Protein AF-A0A4P8ELF7-F1 (afdb_monomer_lite)

pLDDT: mean 78.62, std 17.12, range [39.66, 96.5]

Radius of gyration: 26.18 Å; chains: 1; bounding box: 47×53×62 Å

Secondary structure (DSSP, 8-state):
-PPPPHHHHHHHHHHHHHHHHHHHHHHHHHHHHHHHT---GGGTT--HHHHHHHHHHHS-HHHHHHHHHHHHHTT------

Structure (mmCIF, N/CA/C/O backbone):
data_AF-A0A4P8ELF7-F1
#
_entry.id   AF-A0A4P8ELF7-F1
#
loop_
_atom_site.group_PDB
_atom_site.id
_atom_site.type_symbol
_atom_site.label_atom_id
_atom_site.label_alt_id
_atom_site.label_comp_id
_atom_site.label_asym_id
_atom_site.label_entity_id
_atom_site.label_seq_id
_atom_site.pdbx_PDB_ins_code
_atom_site.Cartn_x
_atom_site.Cartn_y
_atom_site.Cartn_z
_atom_site.occupancy
_atom_site.B_iso_or_equiv
_atom_site.auth_seq_id
_atom_site.auth_comp_id
_atom_site.auth_asym_id
_atom_site.auth_atom_id
_atom_site.pdbx_PDB_model_num
ATOM 1 N N . MET A 1 1 ? 30.329 -9.373 -33.036 1.00 57.09 1 MET A N 1
ATOM 2 C CA . MET A 1 1 ? 29.658 -8.683 -31.911 1.00 57.09 1 MET A CA 1
ATOM 3 C C . MET A 1 1 ? 30.700 -7.843 -31.176 1.00 57.09 1 MET A C 1
ATOM 5 O O . MET A 1 1 ? 31.444 -8.384 -30.367 1.00 57.09 1 MET A O 1
ATOM 9 N N . GLY A 1 2 ? 30.863 -6.569 -31.548 1.00 74.06 2 GLY A N 1
ATOM 10 C CA . GLY A 1 2 ? 31.859 -5.679 -30.933 1.00 74.06 2 GLY A CA 1
ATOM 11 C C . GLY A 1 2 ? 31.459 -5.303 -29.507 1.00 74.06 2 GLY A C 1
ATOM 12 O O . GLY A 1 2 ? 30.273 -5.132 -29.228 1.00 74.06 2 GLY A O 1
ATOM 13 N N . ARG A 1 3 ? 32.432 -5.207 -28.594 1.00 74.25 3 ARG A N 1
ATOM 14 C CA . ARG A 1 3 ? 32.170 -4.800 -27.206 1.00 74.25 3 ARG A CA 1
ATOM 15 C C . ARG A 1 3 ? 31.620 -3.367 -27.194 1.00 74.25 3 ARG A C 1
ATOM 17 O O . ARG A 1 3 ? 32.156 -2.527 -27.919 1.00 74.25 3 ARG A O 1
ATOM 24 N N . PRO A 1 4 ? 30.577 -3.074 -26.401 1.00 70.25 4 PRO A N 1
ATOM 25 C CA . PRO A 1 4 ? 30.024 -1.730 -26.327 1.00 70.25 4 PRO A CA 1
ATOM 26 C C . PRO A 1 4 ? 31.082 -0.744 -25.824 1.00 70.25 4 PRO A C 1
ATOM 28 O O . PRO A 1 4 ? 31.885 -1.065 -24.945 1.00 70.25 4 PRO A O 1
ATOM 31 N N . HIS A 1 5 ? 31.079 0.464 -26.391 1.00 80.19 5 HIS A N 1
ATOM 32 C CA . HIS A 1 5 ? 31.993 1.531 -25.995 1.00 80.19 5 HIS A CA 1
ATOM 33 C C . HIS A 1 5 ? 31.824 1.825 -24.490 1.00 80.19 5 HIS A C 1
ATOM 35 O O . HIS A 1 5 ? 30.688 1.927 -24.021 1.00 80.19 5 HIS A O 1
ATOM 41 N N . PRO A 1 6 ? 32.911 2.032 -23.720 1.00 79.44 6 PRO A N 1
ATOM 42 C CA . PRO A 1 6 ? 32.845 2.271 -22.272 1.00 79.44 6 PRO A CA 1
ATOM 43 C C . PRO A 1 6 ? 31.883 3.385 -21.818 1.00 79.44 6 PRO A C 1
ATOM 45 O O . PRO A 1 6 ? 31.337 3.303 -20.721 1.00 79.44 6 PRO A O 1
ATOM 48 N N . MET A 1 7 ? 31.611 4.397 -22.652 1.00 81.88 7 MET A N 1
ATOM 49 C CA . MET A 1 7 ? 30.639 5.450 -22.3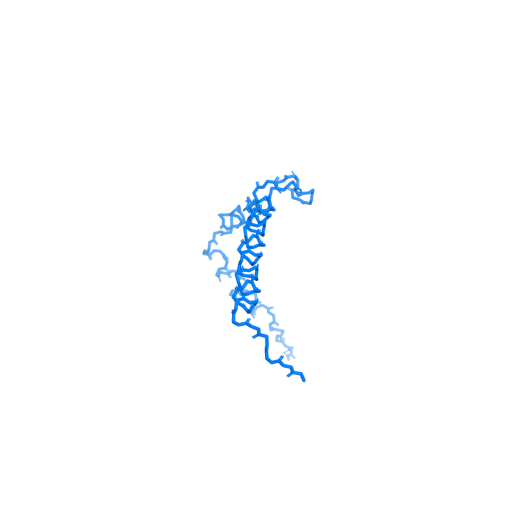28 1.00 81.88 7 MET A CA 1
ATOM 50 C C . MET A 1 7 ? 29.188 4.959 -22.393 1.00 81.88 7 MET A C 1
ATOM 52 O O . MET A 1 7 ? 28.377 5.348 -21.556 1.00 81.88 7 MET A O 1
ATOM 56 N N . ALA A 1 8 ? 28.868 4.051 -23.319 1.00 82.00 8 ALA A N 1
ATOM 57 C CA . ALA A 1 8 ? 27.536 3.460 -23.415 1.00 82.00 8 ALA A CA 1
ATOM 58 C C . ALA A 1 8 ? 27.217 2.602 -22.180 1.00 82.00 8 ALA A C 1
ATOM 60 O O . ALA A 1 8 ? 26.120 2.680 -21.634 1.00 82.00 8 ALA A O 1
ATOM 61 N N . LEU A 1 9 ? 28.198 1.844 -21.679 1.00 82.56 9 LEU A N 1
ATOM 62 C CA . LEU A 1 9 ? 28.027 1.031 -20.473 1.00 82.56 9 LEU A CA 1
ATOM 63 C C . LEU A 1 9 ? 27.845 1.898 -19.216 1.00 82.56 9 LEU A C 1
ATOM 65 O O . LEU A 1 9 ? 27.019 1.583 -18.364 1.00 82.56 9 LEU A O 1
ATOM 69 N N . ARG A 1 10 ? 28.555 3.030 -19.129 1.00 86.94 10 ARG A N 1
ATOM 70 C CA . ARG A 1 10 ? 28.404 3.993 -18.029 1.00 86.94 10 ARG A CA 1
ATOM 71 C C . ARG A 1 10 ? 26.998 4.593 -17.972 1.00 86.94 10 ARG A C 1
ATOM 73 O O . ARG A 1 10 ? 26.432 4.673 -16.888 1.00 86.94 10 ARG A O 1
ATOM 80 N N . LEU A 1 11 ? 26.432 4.990 -19.111 1.00 90.81 11 LEU A N 1
ATOM 81 C CA . LEU A 1 11 ? 25.082 5.565 -19.157 1.00 90.81 11 LEU A CA 1
ATOM 82 C C . LEU A 1 11 ? 24.005 4.550 -18.758 1.00 90.81 11 LEU A C 1
ATOM 84 O O . LEU A 1 11 ? 23.090 4.903 -18.021 1.00 90.81 11 LEU A O 1
ATOM 88 N N . LEU A 1 12 ? 24.145 3.288 -19.173 1.00 88.12 12 LEU A N 1
ATOM 89 C CA . LEU A 1 12 ? 23.226 2.218 -18.771 1.00 88.12 12 LEU A CA 1
ATOM 90 C C . LEU A 1 12 ? 23.255 1.973 -17.258 1.00 88.12 12 LEU A C 1
ATOM 92 O O . LEU A 1 12 ? 22.204 1.843 -16.635 1.00 88.12 12 LEU A O 1
ATOM 96 N N . VAL A 1 13 ? 24.450 1.951 -16.660 1.00 92.00 13 VAL A N 1
ATOM 97 C CA . VAL A 1 13 ? 24.602 1.780 -15.208 1.00 92.00 13 VAL A CA 1
ATOM 98 C C . VAL A 1 13 ? 24.000 2.961 -14.448 1.00 92.00 13 VAL A C 1
ATOM 100 O O . VAL A 1 13 ? 23.273 2.745 -13.484 1.00 92.00 13 VAL A O 1
ATOM 103 N N . VAL A 1 14 ? 24.255 4.19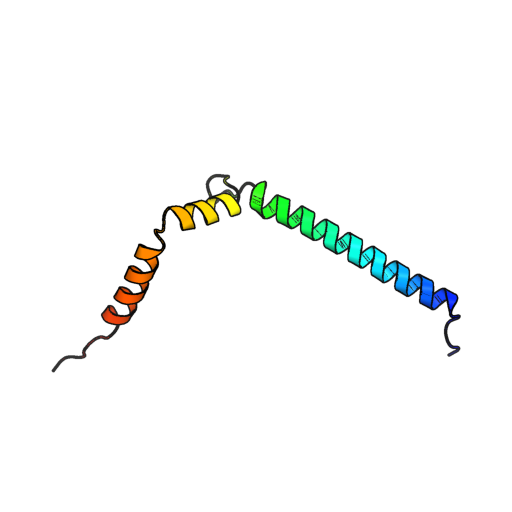7 -14.886 1.00 91.50 14 VAL A N 1
ATOM 104 C CA . VAL A 1 14 ? 23.678 5.393 -14.252 1.00 91.50 14 VAL A CA 1
ATOM 105 C C . VAL A 1 14 ? 22.152 5.381 -14.357 1.00 91.50 14 VAL A C 1
ATOM 107 O O . VAL A 1 14 ? 21.485 5.557 -13.344 1.00 91.50 14 VAL A O 1
ATOM 110 N N . GLY A 1 15 ? 21.591 5.087 -15.534 1.00 89.62 15 GLY A N 1
ATOM 111 C CA . GLY A 1 15 ? 20.139 4.995 -15.714 1.00 89.62 15 GLY A CA 1
ATOM 112 C C . GLY A 1 15 ? 19.492 3.939 -14.812 1.00 89.62 15 GLY A C 1
ATOM 113 O O . GLY A 1 15 ? 18.479 4.210 -14.176 1.00 89.62 15 GLY A O 1
ATOM 114 N N . PHE A 1 16 ? 20.113 2.764 -14.681 1.00 89.69 16 PHE A N 1
ATOM 115 C CA . PHE A 1 16 ? 19.633 1.711 -13.783 1.00 89.69 16 PHE A CA 1
ATOM 116 C C . PHE A 1 16 ? 19.626 2.142 -12.307 1.00 89.69 16 PHE A C 1
ATOM 118 O O . PHE A 1 16 ? 18.682 1.844 -11.573 1.00 89.69 16 PHE A O 1
ATOM 125 N N . VAL A 1 17 ? 20.671 2.849 -11.864 1.00 92.00 17 VAL A N 1
ATOM 126 C CA . VAL A 1 17 ? 20.767 3.352 -10.487 1.00 92.00 17 VAL A CA 1
ATOM 127 C C . VAL A 1 17 ? 19.699 4.415 -10.223 1.00 92.00 17 VAL A C 1
ATOM 129 O O . VAL A 1 17 ? 18.978 4.303 -9.232 1.00 92.00 17 VAL A O 1
ATOM 132 N N . GLU A 1 18 ? 19.544 5.395 -11.113 1.00 90.56 18 GLU A N 1
ATOM 133 C CA . GLU A 1 18 ? 18.549 6.468 -10.966 1.00 90.56 18 GLU A CA 1
ATOM 134 C C . GLU A 1 18 ? 17.109 5.922 -10.941 1.00 90.56 18 GLU A C 1
ATOM 136 O O . GLU A 1 18 ? 16.331 6.261 -10.044 1.00 90.56 18 GLU A O 1
ATOM 141 N N . GLU A 1 19 ? 16.767 4.999 -11.846 1.00 91.44 19 GLU A N 1
ATOM 142 C CA . GLU A 1 19 ? 15.460 4.322 -11.870 1.00 91.44 19 GLU A CA 1
ATOM 143 C C . GLU A 1 19 ? 15.208 3.551 -10.562 1.00 91.44 19 GLU A C 1
ATOM 145 O O . GLU A 1 19 ? 14.156 3.672 -9.927 1.00 91.44 19 GLU A O 1
ATOM 150 N N . GLY A 1 20 ? 16.216 2.810 -10.088 1.00 88.00 20 GLY A N 1
ATOM 151 C CA . GLY A 1 20 ? 16.144 2.080 -8.824 1.00 88.00 20 GLY A CA 1
ATOM 152 C C . GLY A 1 20 ? 15.926 2.995 -7.613 1.00 88.00 20 GLY A C 1
ATOM 153 O O . GLY A 1 20 ? 15.146 2.663 -6.713 1.00 88.00 20 GLY A O 1
ATOM 154 N N . HIS A 1 21 ? 16.574 4.162 -7.582 1.00 92.31 21 HIS A N 1
ATOM 155 C CA . HIS A 1 21 ? 16.363 5.173 -6.545 1.00 92.31 21 HIS A CA 1
ATOM 156 C C . HIS A 1 21 ? 14.952 5.774 -6.609 1.00 92.31 21 HIS A C 1
ATOM 158 O O . HIS A 1 21 ? 14.286 5.881 -5.572 1.00 92.31 21 HIS A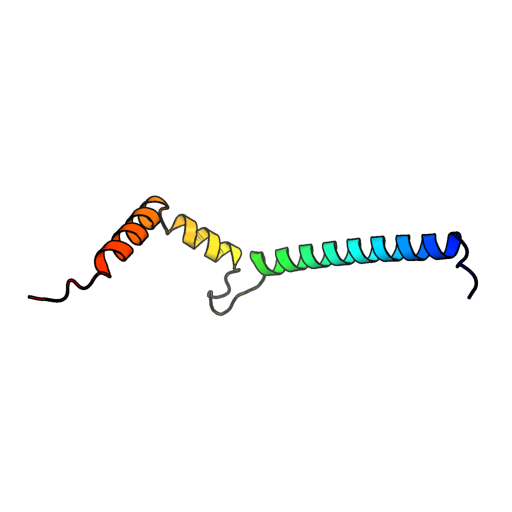 O 1
ATOM 164 N N . SER A 1 22 ? 14.465 6.092 -7.811 1.00 91.06 22 SER A N 1
ATOM 165 C CA . SER A 1 22 ? 13.110 6.601 -8.046 1.00 91.06 22 SER A CA 1
ATOM 166 C C . SER A 1 22 ? 12.041 5.624 -7.542 1.00 91.06 22 SER A C 1
ATOM 168 O O . SER A 1 22 ? 11.188 5.996 -6.724 1.00 91.06 22 SER A O 1
ATOM 170 N N . HIS A 1 23 ? 12.154 4.346 -7.920 1.00 93.38 23 HIS A N 1
ATOM 171 C CA . HIS A 1 23 ? 11.244 3.279 -7.501 1.00 93.38 23 HIS A CA 1
ATOM 172 C C . HIS A 1 23 ? 11.201 3.114 -5.980 1.00 93.38 23 HIS A C 1
ATOM 174 O O . HIS A 1 23 ? 10.123 3.055 -5.387 1.00 93.38 23 HIS A O 1
ATOM 180 N N . ARG A 1 24 ? 12.360 3.103 -5.311 1.00 94.44 24 ARG A N 1
ATOM 181 C CA . ARG A 1 24 ? 12.425 3.022 -3.840 1.00 94.44 24 ARG A CA 1
ATOM 182 C C . ARG A 1 24 ? 11.750 4.218 -3.168 1.00 94.44 24 ARG A C 1
ATOM 184 O O . ARG A 1 24 ? 11.096 4.050 -2.138 1.00 94.44 24 ARG A O 1
ATOM 191 N N . SER A 1 25 ? 11.882 5.414 -3.744 1.00 95.06 25 SER A N 1
ATOM 192 C CA . SER A 1 25 ? 11.190 6.617 -3.263 1.00 95.06 25 SER A CA 1
ATOM 193 C C . SER A 1 25 ? 9.669 6.481 -3.398 1.00 95.06 25 SER A C 1
ATOM 195 O O . SER A 1 25 ? 8.936 6.782 -2.454 1.00 95.06 25 SER A O 1
ATOM 197 N N . ALA A 1 26 ? 9.195 5.983 -4.544 1.00 94.69 26 ALA A N 1
ATOM 198 C CA . ALA A 1 26 ? 7.775 5.799 -4.813 1.00 94.69 26 ALA A CA 1
ATOM 199 C C . ALA A 1 26 ? 7.156 4.762 -3.865 1.00 94.69 26 ALA A C 1
ATOM 201 O O . ALA A 1 26 ? 6.110 5.019 -3.271 1.00 94.69 26 ALA A O 1
ATOM 202 N N . VAL A 1 27 ? 7.847 3.640 -3.641 1.00 96.50 27 VAL A N 1
ATOM 203 C CA . VAL A 1 27 ? 7.425 2.607 -2.686 1.00 96.50 27 VAL A CA 1
ATOM 204 C C . VAL A 1 27 ? 7.348 3.166 -1.268 1.00 96.50 27 VAL A C 1
ATOM 206 O O . VAL A 1 27 ? 6.356 2.938 -0.584 1.00 96.50 27 VAL A O 1
ATOM 209 N N . ARG A 1 28 ? 8.341 3.950 -0.827 1.00 96.19 28 ARG A N 1
ATOM 210 C CA . ARG A 1 28 ? 8.316 4.575 0.505 1.00 96.19 28 ARG A CA 1
ATOM 211 C C . ARG A 1 28 ? 7.091 5.472 0.689 1.00 96.19 28 ARG A C 1
ATOM 213 O O . ARG A 1 28 ? 6.400 5.348 1.695 1.00 96.19 28 ARG A O 1
ATOM 220 N N . LYS A 1 29 ? 6.802 6.331 -0.294 1.00 96.38 29 LYS A N 1
ATOM 221 C CA . LYS A 1 29 ? 5.615 7.204 -0.279 1.00 96.38 29 LYS A CA 1
ATOM 222 C C . LYS A 1 29 ? 4.321 6.391 -0.247 1.00 96.38 29 LYS A C 1
ATOM 224 O O . LYS A 1 29 ? 3.383 6.744 0.462 1.00 96.38 29 LYS A O 1
ATOM 229 N N . TRP A 1 30 ? 4.275 5.294 -1.000 1.00 96.19 30 TRP A N 1
ATOM 230 C CA . TRP A 1 30 ? 3.110 4.420 -1.033 1.00 96.19 30 TRP A CA 1
ATOM 231 C C . TRP A 1 30 ? 2.881 3.699 0.301 1.00 96.19 30 TRP A C 1
ATOM 233 O O . TRP A 1 30 ? 1.748 3.670 0.772 1.00 96.19 30 TRP A O 1
ATOM 243 N N . ILE A 1 31 ? 3.939 3.188 0.940 1.00 96.06 31 ILE A N 1
ATOM 244 C CA . ILE A 1 31 ? 3.864 2.567 2.273 1.00 96.06 31 ILE A CA 1
ATOM 245 C C . ILE A 1 31 ? 3.344 3.575 3.298 1.00 96.06 31 ILE A C 1
ATOM 247 O O . ILE A 1 31 ? 2.411 3.274 4.034 1.00 96.06 31 ILE A O 1
ATOM 251 N N . GLU A 1 32 ? 3.888 4.794 3.311 1.00 95.69 32 GLU A N 1
ATOM 252 C CA . GLU A 1 32 ? 3.452 5.838 4.242 1.00 95.69 32 GLU A CA 1
ATOM 253 C C . GLU A 1 32 ? 1.961 6.167 4.080 1.00 95.69 32 GLU A C 1
ATOM 255 O O . GLU A 1 32 ? 1.226 6.258 5.069 1.00 95.69 32 GLU A O 1
ATOM 260 N N . PHE A 1 33 ? 1.496 6.290 2.833 1.00 95.88 33 PHE A N 1
ATOM 261 C CA . PHE A 1 33 ? 0.080 6.470 2.537 1.00 95.88 33 PHE A CA 1
ATOM 262 C C . PHE A 1 33 ? -0.752 5.274 3.010 1.00 95.88 33 PHE A C 1
ATOM 264 O O . PHE A 1 33 ? -1.764 5.466 3.686 1.00 95.88 33 PHE A O 1
ATOM 271 N N . TYR A 1 34 ? -0.336 4.052 2.674 1.00 94.75 34 TYR A N 1
ATOM 272 C CA . TYR A 1 34 ? -1.063 2.832 3.009 1.00 94.75 34 TYR A CA 1
ATOM 273 C C . TYR A 1 34 ? -1.224 2.661 4.522 1.00 94.75 34 TYR A C 1
ATOM 275 O O . TYR A 1 34 ? -2.334 2.413 4.989 1.00 94.75 34 TYR A O 1
ATOM 283 N N . ASP A 1 35 ? -0.148 2.851 5.280 1.00 94.00 35 ASP A N 1
ATOM 284 C CA . ASP A 1 35 ? -0.129 2.596 6.718 1.00 94.00 35 ASP A CA 1
ATOM 285 C C . ASP A 1 35 ? -0.842 3.676 7.531 1.00 94.00 35 ASP A C 1
ATOM 287 O O . ASP A 1 35 ? -1.499 3.346 8.521 1.00 94.00 35 ASP A O 1
ATOM 291 N N . HIS A 1 36 ? -0.748 4.949 7.124 1.00 92.56 36 HIS A N 1
ATOM 292 C CA . HIS A 1 36 ? -1.180 6.077 7.963 1.00 92.56 36 HIS A CA 1
ATOM 293 C C . HIS A 1 36 ? -2.336 6.902 7.403 1.00 92.56 36 HIS A C 1
ATOM 295 O O . HIS A 1 36 ? -2.986 7.622 8.160 1.00 92.56 36 HIS A O 1
ATOM 301 N N . LYS A 1 37 ? -2.581 6.862 6.091 1.00 92.75 37 LYS A N 1
ATOM 302 C CA . LYS A 1 37 ? -3.554 7.749 5.430 1.00 92.75 37 LYS A CA 1
ATOM 303 C C . LYS A 1 37 ? -4.673 6.996 4.726 1.00 92.75 37 LYS A C 1
ATOM 305 O O . LYS A 1 37 ? -5.725 7.581 4.484 1.00 92.75 37 LYS A O 1
ATOM 310 N N . ARG A 1 38 ? -4.478 5.717 4.402 1.00 93.94 38 ARG A N 1
ATOM 311 C CA . ARG A 1 38 ? -5.463 4.925 3.670 1.00 93.94 38 ARG A CA 1
ATOM 312 C C . ARG A 1 38 ? -6.676 4.625 4.555 1.00 93.94 38 ARG A C 1
ATOM 314 O O . ARG A 1 38 ? -6.533 3.909 5.548 1.00 93.94 38 ARG A O 1
ATOM 321 N N . PRO A 1 39 ? -7.884 5.065 4.169 1.00 92.56 39 PRO A N 1
ATOM 322 C CA . PRO A 1 39 ? -9.091 4.656 4.864 1.00 92.56 39 PRO A CA 1
ATOM 323 C C . PRO A 1 39 ? -9.344 3.170 4.600 1.00 92.56 39 PRO A C 1
ATOM 325 O O . PRO A 1 39 ? -9.333 2.708 3.454 1.00 92.56 39 PRO A O 1
ATOM 328 N N . HIS A 1 40 ? -9.544 2.395 5.663 1.00 89.75 40 HIS A N 1
ATOM 329 C CA . HIS A 1 40 ? -9.813 0.967 5.557 1.00 89.75 40 HIS A CA 1
ATOM 330 C C . HIS A 1 40 ? -11.242 0.674 6.025 1.00 89.75 40 HIS A C 1
ATOM 332 O O . HIS A 1 40 ? -11.536 0.730 7.217 1.00 89.75 40 HIS A O 1
ATOM 338 N N . SER A 1 41 ? -12.148 0.372 5.088 1.00 90.00 41 SER A N 1
ATOM 339 C CA . SER A 1 41 ? -13.586 0.214 5.371 1.00 90.00 41 SER A CA 1
ATOM 340 C C . SER A 1 41 ? -13.873 -0.870 6.412 1.00 90.00 41 SER A C 1
ATOM 342 O O . SER A 1 41 ? -14.682 -0.654 7.307 1.00 90.00 41 SER A O 1
ATOM 344 N N . ALA A 1 42 ? -13.144 -1.991 6.370 1.00 88.38 42 ALA A N 1
ATOM 345 C CA . ALA A 1 42 ? -13.269 -3.058 7.369 1.00 88.38 42 ALA A CA 1
ATOM 346 C C . ALA A 1 42 ? -12.787 -2.648 8.777 1.00 88.38 42 ALA A C 1
ATOM 348 O O . ALA A 1 42 ? -13.138 -3.294 9.757 1.00 88.38 42 ALA A O 1
ATOM 349 N N . LEU A 1 43 ? -12.010 -1.564 8.889 1.00 88.19 43 LEU A N 1
ATOM 350 C CA . LEU A 1 43 ? -11.526 -0.993 10.152 1.00 88.19 43 LEU A CA 1
ATOM 351 C C . LEU A 1 43 ? -12.299 0.283 10.539 1.00 88.19 43 LEU A C 1
ATOM 353 O O . LEU A 1 43 ? -11.820 1.080 11.347 1.00 88.19 43 LEU A O 1
ATOM 357 N N . GLY A 1 44 ? -13.471 0.524 9.941 1.00 90.44 44 GLY A N 1
ATOM 358 C CA . GLY A 1 44 ? -14.271 1.725 10.204 1.00 90.44 44 GLY A CA 1
ATOM 359 C C . GLY A 1 44 ? -13.615 3.012 9.697 1.00 90.44 44 GLY A C 1
ATOM 360 O O . GLY A 1 44 ? -13.729 4.055 10.331 1.00 90.44 44 GLY A O 1
ATOM 361 N N . GLY A 1 45 ? -12.864 2.930 8.595 1.00 90.31 45 GLY A N 1
ATOM 362 C CA . GLY A 1 45 ? -12.156 4.067 8.001 1.00 90.31 45 GLY A CA 1
ATOM 363 C C . GLY A 1 45 ? -10.816 4.391 8.662 1.00 90.31 45 GLY A C 1
ATOM 364 O O . GLY A 1 45 ? -10.099 5.261 8.174 1.00 90.31 45 GLY A O 1
ATOM 365 N N . LYS A 1 46 ? -10.435 3.673 9.725 1.00 92.31 46 LYS A N 1
ATOM 366 C CA . LYS A 1 46 ? -9.143 3.851 10.393 1.00 92.31 46 LYS A CA 1
ATOM 367 C C . LYS A 1 46 ? -8.005 3.264 9.549 1.00 92.31 46 LYS A C 1
ATOM 369 O O . LYS A 1 46 ? -8.196 2.218 8.920 1.00 92.31 46 LYS A O 1
ATOM 374 N N . PRO A 1 47 ? -6.827 3.903 9.541 1.00 93.44 47 PRO A N 1
ATOM 375 C CA . PRO A 1 47 ? -5.679 3.383 8.822 1.00 93.44 47 PRO A CA 1
ATOM 376 C C . PRO A 1 47 ? -5.051 2.179 9.558 1.00 93.44 47 PRO A C 1
ATOM 378 O O . PRO A 1 47 ? -5.171 2.076 10.786 1.00 93.44 47 PRO A O 1
ATOM 381 N N . PRO A 1 48 ? -4.384 1.260 8.832 1.00 91.75 48 PRO A N 1
ATOM 382 C CA . PRO A 1 48 ? -3.844 0.016 9.385 1.00 91.75 48 PRO A CA 1
ATOM 383 C C . PRO A 1 48 ? -2.919 0.199 10.594 1.00 91.75 48 PRO A C 1
ATOM 385 O O . PRO A 1 48 ? -3.068 -0.525 11.580 1.00 91.75 48 PRO A O 1
ATOM 388 N N . ALA A 1 49 ? -2.009 1.182 10.561 1.00 92.31 49 ALA A N 1
ATOM 389 C CA . ALA A 1 49 ? -1.053 1.404 11.646 1.00 92.31 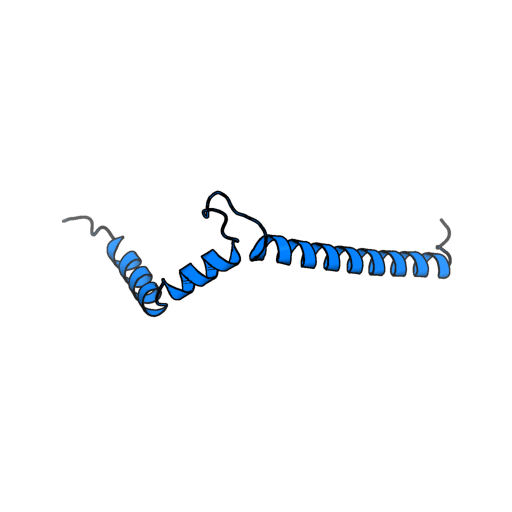49 ALA A CA 1
ATOM 390 C C . ALA A 1 49 ? -1.754 1.718 12.974 1.00 92.31 49 ALA A C 1
ATOM 392 O O . ALA A 1 49 ? -1.381 1.189 14.017 1.00 92.31 49 ALA A O 1
ATOM 393 N N . VAL A 1 50 ? -2.826 2.516 12.940 1.00 91.31 50 VAL A N 1
ATOM 394 C CA . VAL A 1 50 ? -3.593 2.885 14.141 1.00 91.31 50 VAL A CA 1
ATOM 395 C C . VAL A 1 50 ? -4.204 1.654 14.805 1.00 91.31 50 VAL A C 1
ATOM 397 O O . VAL A 1 50 ? -4.150 1.518 16.025 1.00 91.31 50 VAL A O 1
ATOM 400 N N . VAL A 1 51 ? -4.761 0.735 14.015 1.00 88.38 51 VAL A N 1
ATOM 401 C CA . VAL A 1 51 ? -5.364 -0.494 14.547 1.00 88.38 51 VAL A CA 1
ATOM 402 C C . VAL A 1 51 ? -4.305 -1.442 15.100 1.00 88.38 51 VAL A C 1
ATOM 404 O O . VAL A 1 51 ? -4.525 -2.066 16.137 1.00 88.38 51 VAL A O 1
ATOM 407 N N . TYR A 1 52 ? -3.151 -1.536 14.439 1.00 87.56 52 TYR A N 1
ATOM 408 C CA . TYR A 1 52 ? -2.041 -2.354 14.914 1.00 87.56 52 TYR A CA 1
ATOM 409 C C . TYR A 1 52 ? -1.539 -1.889 16.289 1.00 87.56 52 TYR A C 1
ATOM 411 O O . TYR A 1 52 ? -1.468 -2.699 17.213 1.00 87.56 52 TYR A O 1
ATOM 419 N N . TRP A 1 53 ? -1.287 -0.587 16.460 1.00 84.69 53 TRP A N 1
ATOM 420 C CA . TRP A 1 53 ? -0.846 -0.028 17.743 1.00 84.69 53 TRP A CA 1
ATOM 421 C C . TRP A 1 53 ? -1.909 -0.156 18.837 1.00 84.69 53 TRP A C 1
ATOM 423 O O . TRP A 1 53 ? -1.594 -0.624 19.927 1.00 84.69 53 TRP A O 1
ATOM 433 N N . GLN A 1 54 ? -3.183 0.119 18.529 1.00 85.19 54 GLN A N 1
ATOM 434 C CA . GLN A 1 54 ? -4.289 -0.105 19.473 1.00 85.19 54 GLN A CA 1
ATOM 435 C C . GLN A 1 54 ? -4.351 -1.558 19.945 1.00 85.19 54 GLN A C 1
ATOM 437 O O . GLN A 1 54 ? -4.592 -1.817 21.121 1.00 85.19 54 GLN A O 1
ATOM 442 N N . ARG A 1 55 ? -4.111 -2.523 19.050 1.00 83.19 55 ARG A N 1
ATOM 443 C CA . ARG A 1 55 ? -4.090 -3.942 19.412 1.00 83.19 55 ARG A CA 1
ATOM 444 C C . ARG A 1 55 ? -2.941 -4.276 20.359 1.00 83.19 55 ARG A C 1
ATOM 446 O O . ARG A 1 55 ? -3.159 -5.087 21.253 1.00 83.19 55 ARG A O 1
ATOM 453 N N . ILE A 1 56 ? -1.765 -3.675 20.180 1.00 80.94 56 ILE A N 1
ATOM 454 C CA . ILE A 1 56 ? -0.607 -3.865 21.068 1.00 80.94 56 ILE A CA 1
ATOM 455 C C . ILE A 1 56 ? -0.854 -3.226 22.436 1.00 80.94 56 ILE A C 1
ATOM 457 O O . ILE A 1 56 ? -0.555 -3.843 23.445 1.00 80.94 56 ILE A O 1
ATOM 461 N N . GLU A 1 57 ? -1.429 -2.026 22.490 1.00 76.56 57 GLU A N 1
ATOM 462 C CA . GLU A 1 57 ? -1.734 -1.351 23.760 1.00 76.56 57 GLU A CA 1
ATOM 463 C C . GLU A 1 57 ? -2.861 -2.055 24.533 1.00 76.56 57 GLU A C 1
ATOM 465 O O . GLU A 1 57 ? -2.802 -2.188 25.753 1.00 76.56 57 GLU A O 1
ATOM 470 N N . THR A 1 58 ? -3.884 -2.541 23.821 1.00 75.19 58 THR A N 1
ATOM 471 C CA . THR A 1 58 ? -5.040 -3.234 24.422 1.00 75.19 58 THR A CA 1
ATOM 472 C C . THR A 1 58 ? -4.697 -4.668 24.823 1.00 75.19 58 THR A C 1
ATOM 474 O O . THR A 1 58 ? -5.227 -5.198 25.799 1.00 75.19 58 THR A O 1
ATOM 477 N N . THR A 1 59 ? -3.814 -5.320 24.067 1.00 68.31 59 THR A N 1
ATOM 478 C CA . THR A 1 59 ? -3.255 -6.615 24.449 1.00 68.31 59 THR A CA 1
ATOM 479 C C . THR A 1 59 ? -2.117 -6.333 25.412 1.00 68.31 59 THR A C 1
ATOM 481 O O . THR A 1 59 ? -0.985 -6.165 24.976 1.00 68.31 59 THR A O 1
ATOM 484 N N . ASN A 1 60 ? -2.396 -6.285 26.718 1.00 63.50 60 ASN A N 1
ATOM 485 C CA . ASN A 1 60 ? -1.323 -6.229 27.706 1.00 63.50 60 ASN A CA 1
ATOM 486 C C . ASN A 1 60 ? -0.294 -7.329 27.345 1.00 63.50 60 ASN A C 1
ATOM 488 O O . ASN A 1 60 ? -0.696 -8.494 27.224 1.00 63.50 60 ASN A O 1
ATOM 492 N N . PRO A 1 61 ? 0.991 -7.001 27.104 1.00 60.12 61 PRO A N 1
ATOM 493 C CA . PRO A 1 61 ? 1.984 -7.988 26.678 1.00 60.12 61 PRO A CA 1
ATOM 494 C C . PRO A 1 61 ? 2.088 -9.163 27.667 1.00 60.12 61 PRO A C 1
ATOM 496 O O . PRO A 1 61 ? 2.339 -10.296 27.256 1.00 60.12 61 PRO A O 1
ATOM 499 N N . ASP A 1 62 ? 1.766 -8.923 28.941 1.00 57.78 62 ASP A N 1
ATOM 500 C C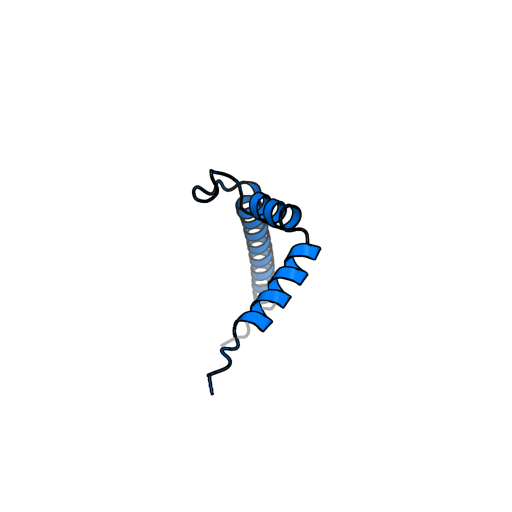A . ASP A 1 62 ? 1.653 -9.936 29.994 1.00 57.78 62 ASP A CA 1
ATOM 501 C C . ASP A 1 62 ? 0.465 -10.899 29.774 1.00 57.78 62 ASP A C 1
ATOM 503 O O . ASP A 1 62 ? 0.563 -12.111 29.973 1.00 57.78 62 ASP A O 1
ATOM 507 N N . GLN A 1 63 ? -0.665 -10.397 29.262 1.00 56.50 63 GLN A N 1
ATOM 508 C CA . GLN A 1 63 ? -1.840 -11.216 28.943 1.00 56.50 63 GLN A CA 1
ATOM 509 C C . GLN A 1 63 ? -1.635 -12.091 27.701 1.00 56.50 63 GLN A C 1
ATOM 511 O O . GLN A 1 63 ? -2.241 -13.160 27.613 1.00 56.50 63 GLN A O 1
ATOM 516 N N . GLN A 1 64 ? -0.786 -11.687 26.749 1.00 58.06 64 GLN A N 1
ATOM 517 C CA . GLN A 1 64 ? -0.467 -12.515 25.579 1.00 58.06 64 GLN A CA 1
ATOM 518 C C . GLN A 1 64 ? 0.371 -13.745 25.962 1.00 58.06 64 GLN A C 1
ATOM 520 O O . GLN A 1 64 ? 0.111 -14.833 25.444 1.00 58.06 64 GLN A O 1
ATOM 525 N N . VAL A 1 65 ? 1.317 -13.593 26.898 1.00 55.22 65 VAL A N 1
ATOM 526 C CA . VAL A 1 65 ? 2.140 -14.695 27.432 1.00 55.22 65 VAL A CA 1
ATOM 527 C C . VAL A 1 65 ? 1.290 -15.700 28.219 1.00 55.22 65 VAL A C 1
ATOM 529 O O . VAL A 1 65 ? 1.460 -16.910 28.074 1.00 55.22 65 VAL A O 1
ATOM 532 N N . GLN A 1 66 ? 0.310 -15.223 28.990 1.00 55.81 66 GLN A N 1
ATOM 533 C CA . GLN A 1 66 ? -0.615 -16.092 29.727 1.00 55.81 66 GLN A CA 1
ATOM 534 C C . GLN A 1 66 ? -1.574 -16.856 28.791 1.00 55.81 66 GLN A C 1
ATOM 536 O O . GLN A 1 66 ? -1.855 -18.037 29.001 1.00 55.81 66 GLN A O 1
ATOM 541 N N . LYS A 1 67 ? -2.062 -16.217 27.718 1.00 54.25 67 LYS A N 1
ATOM 542 C CA . LYS A 1 67 ? -3.057 -16.814 26.807 1.00 54.25 67 LYS A CA 1
ATOM 543 C C . LYS A 1 67 ? -2.457 -17.868 25.870 1.00 54.25 67 LYS A C 1
ATOM 545 O O . LYS A 1 67 ? -3.124 -18.862 25.584 1.00 54.25 67 LYS A O 1
ATOM 550 N N . SER A 1 68 ? -1.212 -17.696 25.419 1.00 55.09 68 SER A N 1
ATOM 551 C CA . SER A 1 68 ? -0.513 -18.709 24.610 1.00 55.09 68 SER A CA 1
ATOM 552 C C . SER A 1 68 ? -0.146 -19.949 25.438 1.00 55.09 68 SER A C 1
ATOM 554 O O . SER A 1 68 ? -0.349 -21.070 24.973 1.00 55.09 68 SER A O 1
ATOM 556 N N . SER A 1 69 ? 0.277 -19.751 26.692 1.00 54.59 69 SER A N 1
ATOM 557 C CA . SER A 1 69 ? 0.553 -20.811 27.673 1.00 54.59 69 SER A CA 1
ATOM 558 C C . SER A 1 69 ? -0.683 -21.678 27.973 1.00 54.59 69 SER A C 1
ATOM 560 O O . SER A 1 69 ? -0.633 -22.905 27.886 1.00 54.59 69 SER A O 1
ATOM 562 N N . LEU A 1 70 ? -1.840 -21.054 28.220 1.00 53.09 70 LEU A N 1
ATOM 563 C CA . LEU A 1 70 ? -3.088 -21.760 28.549 1.00 53.09 70 LEU A CA 1
ATOM 564 C C . LEU A 1 70 ? -3.744 -22.494 27.368 1.00 53.09 70 LEU A C 1
ATOM 566 O O . LEU A 1 70 ? -4.597 -23.354 27.590 1.00 53.09 70 LEU A O 1
ATOM 570 N N . THR A 1 71 ? -3.369 -22.177 26.125 1.00 54.75 71 THR A N 1
ATOM 571 C CA . THR A 1 71 ? -3.949 -22.830 24.937 1.00 54.75 71 THR A CA 1
ATOM 572 C C . THR A 1 71 ? -3.209 -24.123 24.579 1.00 54.75 71 THR A C 1
ATOM 574 O O . THR A 1 71 ? -3.845 -25.078 24.143 1.00 54.75 71 THR A O 1
ATOM 577 N N . TYR A 1 72 ? -1.897 -24.207 24.840 1.00 48.06 72 TYR A N 1
ATOM 578 C CA . TYR A 1 72 ? -1.114 -25.432 24.619 1.00 48.06 72 TYR A CA 1
ATOM 579 C C . TYR A 1 72 ? -1.490 -26.554 25.604 1.00 48.06 72 TYR A C 1
ATOM 581 O O . TYR A 1 72 ? -1.533 -27.721 25.233 1.00 48.06 72 TYR A O 1
ATOM 589 N N . VAL A 1 73 ? -1.845 -26.205 26.846 1.00 52.31 73 VAL A N 1
ATOM 590 C CA . VAL A 1 73 ? -2.182 -27.187 27.894 1.00 52.31 73 VAL A CA 1
ATOM 591 C C . VAL A 1 73 ? -3.593 -27.775 27.729 1.00 52.31 73 VAL A C 1
ATOM 593 O O . VAL A 1 73 ? -3.843 -28.902 28.145 1.00 52.31 73 VAL A O 1
ATOM 596 N N . ARG A 1 74 ? -4.530 -27.054 27.097 1.00 56.03 74 ARG A N 1
ATOM 597 C CA . ARG A 1 74 ? -5.946 -27.470 27.007 1.00 56.03 74 ARG A CA 1
ATOM 598 C C . ARG A 1 74 ? -6.294 -28.314 25.776 1.00 56.03 74 ARG A C 1
ATOM 600 O O . ARG A 1 74 ? -7.441 -28.730 25.648 1.00 56.03 74 ARG A O 1
ATOM 607 N N . ALA A 1 75 ? -5.337 -28.534 24.873 1.00 50.38 75 ALA A N 1
ATOM 608 C CA . ALA A 1 75 ? -5.544 -29.243 23.609 1.00 50.38 75 ALA A CA 1
ATOM 609 C C . ALA A 1 75 ? -5.056 -30.702 23.618 1.00 50.38 75 ALA A C 1
ATOM 611 O O . ALA A 1 75 ? -5.141 -31.361 22.586 1.00 50.38 75 ALA A O 1
ATOM 612 N N . CYS A 1 76 ? -4.571 -31.222 24.749 1.00 47.06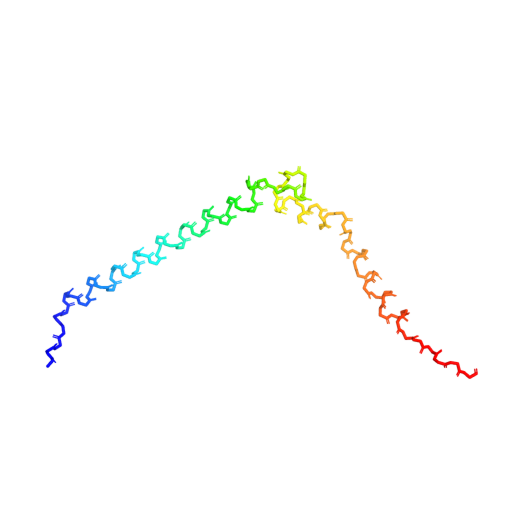 76 CYS A N 1
ATOM 613 C CA . CYS A 1 76 ? -4.328 -32.655 24.901 1.00 47.06 76 CYS A CA 1
ATOM 614 C C . CYS A 1 76 ? -5.617 -33.328 25.397 1.00 47.06 76 CYS A C 1
ATOM 616 O O . CYS A 1 76 ? -5.908 -33.238 26.592 1.00 47.06 76 CYS A O 1
ATOM 618 N N . PRO A 1 77 ? -6.410 -33.997 24.538 1.00 52.50 77 PRO A N 1
ATOM 619 C CA . PRO A 1 77 ? -7.415 -34.923 25.028 1.00 52.50 77 PRO A CA 1
ATOM 620 C C . PRO A 1 77 ? -6.669 -36.081 25.693 1.00 52.50 77 PRO A C 1
ATOM 622 O O . PRO A 1 77 ? -5.986 -36.860 25.028 1.00 52.50 77 PRO A O 1
ATOM 625 N N . THR A 1 78 ? -6.763 -36.198 27.014 1.00 59.16 78 THR A N 1
ATOM 626 C CA . THR A 1 78 ? -6.491 -37.478 27.663 1.00 59.16 78 THR A CA 1
ATOM 627 C C . THR A 1 78 ? -7.631 -38.398 27.245 1.00 59.16 78 THR A C 1
ATOM 629 O O . THR A 1 78 ? -8.750 -38.274 27.746 1.00 59.16 78 THR A O 1
ATOM 632 N N . ASN A 1 79 ? -7.375 -39.236 26.241 1.00 40.72 79 ASN A N 1
ATOM 633 C CA . ASN A 1 79 ? -8.267 -40.330 25.880 1.00 40.72 79 ASN A CA 1
ATOM 634 C C . ASN A 1 79 ? -8.498 -41.173 27.137 1.00 40.72 79 ASN A C 1
ATOM 636 O O . ASN A 1 79 ? -7.544 -41.470 27.856 1.00 40.72 79 ASN A O 1
ATOM 640 N N . GLY A 1 80 ? -9.766 -41.457 27.420 1.00 48.41 80 GLY A N 1
ATOM 641 C CA . GLY A 1 80 ? -10.175 -42.175 28.616 1.00 48.41 80 GLY A CA 1
ATOM 642 C C . GLY A 1 80 ? -9.633 -43.599 28.685 1.00 48.41 80 GLY A C 1
ATOM 643 O O . GLY A 1 80 ? -9.507 -44.274 27.663 1.00 48.41 80 GLY A O 1
ATOM 644 N N . GLU A 1 81 ? -9.403 -44.021 29.924 1.00 39.66 81 GLU A N 1
ATOM 645 C CA . GLU A 1 81 ? -9.665 -45.364 30.446 1.00 39.66 81 GLU A CA 1
ATOM 646 C C . GLU A 1 81 ? -10.506 -45.213 31.719 1.00 39.66 81 GLU A C 1
ATOM 648 O O . GLU A 1 81 ? -10.273 -44.227 32.462 1.00 39.66 81 GLU A O 1
#

Foldseek 3Di:
DDDDDPVVVVVVVVVVVVVVVVVVVVVVVVVCCQQQPQQDVVVVGGHNVVVVVVVPVVCPVVNVVVVVVVVVVPPDPPDDD

Organism: NCBI:txid2500533

InterPro domains:
  IPR001584 Integrase, catalytic core [PF13683] (24-48)

Sequence (81 aa):
MGRPHPMALRLLVVGFVEEGHSHRSAVRKWIEFYDHKRPHSALGGKPPAVVYWQRIETTNPDQQVQKSSLTYVRACPTNGE